Protein AF-A0A5S3VYC3-F1 (afdb_monomer_lite)

pLDDT: mean 88.61, std 12.39, range [43.91, 98.56]

Sequence (110 aa):
IAVAQFLQAQAWQVSWVGTADRMEADVVPRYGFEIDFIAMKGVRGNGVKRLLTAPFMVLKAVLAAKLILQQRKPDVVLAMGGYVTGPVGVAAKLLGIPLVIHEQNAVAGM

Structure (mmCIF, N/CA/C/O backbone):
data_AF-A0A5S3VYC3-F1
#
_entry.id   AF-A0A5S3VYC3-F1
#
loop_
_atom_site.group_PDB
_atom_site.id
_atom_site.type_symbol
_atom_site.label_atom_id
_atom_site.label_alt_id
_atom_site.label_comp_id
_atom_site.label_asym_id
_atom_site.label_entity_id
_atom_site.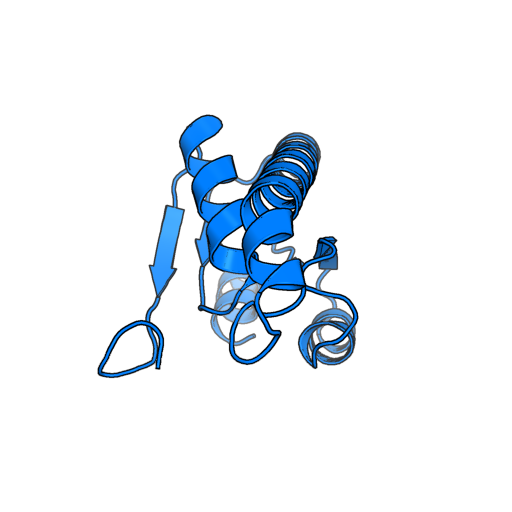label_seq_id
_atom_site.pdbx_PDB_ins_code
_atom_site.Cartn_x
_atom_site.Cartn_y
_atom_site.Cartn_z
_atom_site.occupancy
_atom_site.B_iso_or_equiv
_atom_site.auth_seq_id
_atom_site.auth_comp_id
_atom_site.auth_asym_id
_atom_site.auth_atom_id
_atom_site.pdbx_PDB_model_num
ATOM 1 N N . ILE A 1 1 ? -4.180 -12.977 1.800 1.00 89.25 1 ILE A N 1
ATOM 2 C CA . ILE A 1 1 ? -5.534 -13.394 2.247 1.00 89.25 1 ILE A CA 1
ATOM 3 C C . ILE A 1 1 ? -5.559 -13.813 3.719 1.00 89.25 1 ILE A C 1
ATOM 5 O O . ILE A 1 1 ? -6.332 -13.222 4.454 1.00 89.25 1 ILE A O 1
ATOM 9 N N . ALA A 1 2 ? -4.694 -14.729 4.182 1.00 93.06 2 ALA A N 1
ATOM 10 C CA . ALA A 1 2 ? -4.722 -15.239 5.566 1.00 93.06 2 ALA A CA 1
ATOM 11 C C . ALA A 1 2 ? -4.801 -14.155 6.666 1.00 93.06 2 ALA A C 1
ATOM 13 O O . ALA A 1 2 ? -5.711 -14.184 7.489 1.00 93.06 2 ALA A O 1
ATOM 14 N N . VAL A 1 3 ? -3.908 -13.157 6.641 1.00 94.62 3 VAL A N 1
ATOM 15 C CA . VAL A 1 3 ? -3.910 -12.060 7.632 1.00 94.62 3 VAL A CA 1
ATOM 16 C C . VAL A 1 3 ? -5.217 -11.258 7.600 1.00 94.62 3 VAL A C 1
ATOM 18 O O . VAL A 1 3 ? -5.757 -10.924 8.647 1.00 94.62 3 VAL A O 1
ATOM 21 N N . ALA A 1 4 ? -5.763 -10.995 6.410 1.00 94.88 4 ALA A N 1
ATOM 22 C CA . ALA A 1 4 ? -7.003 -10.239 6.259 1.00 94.88 4 ALA A CA 1
ATOM 23 C C . ALA A 1 4 ? -8.203 -10.967 6.878 1.00 94.88 4 ALA A C 1
ATOM 25 O O . ALA A 1 4 ? -8.983 -10.351 7.594 1.00 94.88 4 ALA A O 1
ATOM 26 N N . GLN A 1 5 ? -8.318 -12.281 6.665 1.00 95.50 5 GLN A N 1
ATOM 27 C CA . GLN A 1 5 ? -9.380 -13.089 7.274 1.00 95.50 5 GLN A CA 1
ATOM 28 C C . GLN A 1 5 ? -9.239 -13.162 8.799 1.00 95.50 5 GLN A C 1
ATOM 30 O O . GLN A 1 5 ? -10.227 -13.039 9.517 1.00 95.50 5 GLN A O 1
ATOM 35 N N . PHE A 1 6 ? -8.010 -13.308 9.300 1.00 97.00 6 PHE A N 1
ATOM 36 C CA . PHE A 1 6 ? -7.736 -13.312 10.738 1.00 97.00 6 PHE A CA 1
ATOM 37 C C . PHE A 1 6 ? -8.111 -11.984 11.416 1.00 97.00 6 PHE A C 1
ATOM 39 O O . PHE A 1 6 ? -8.676 -11.986 12.509 1.00 97.00 6 PHE A O 1
ATOM 46 N N . LEU A 1 7 ? -7.823 -10.850 10.771 1.00 96.44 7 LEU A N 1
ATOM 47 C CA . LEU A 1 7 ? -8.201 -9.526 11.271 1.00 96.44 7 LEU A CA 1
ATOM 48 C C . LEU A 1 7 ? -9.715 -9.294 11.164 1.00 96.44 7 LEU A C 1
ATOM 50 O O . LEU A 1 7 ? -10.327 -8.802 12.111 1.00 96.44 7 LEU A O 1
ATOM 54 N N . GLN A 1 8 ? -10.344 -9.715 10.065 1.00 95.38 8 GLN A N 1
ATOM 55 C CA . GLN A 1 8 ? -11.797 -9.632 9.898 1.00 95.38 8 GLN A CA 1
ATOM 56 C C . GLN A 1 8 ? -12.546 -10.432 10.977 1.00 95.38 8 GLN A C 1
ATOM 58 O O . GLN A 1 8 ? -13.538 -9.947 11.517 1.00 95.38 8 GLN A O 1
ATOM 63 N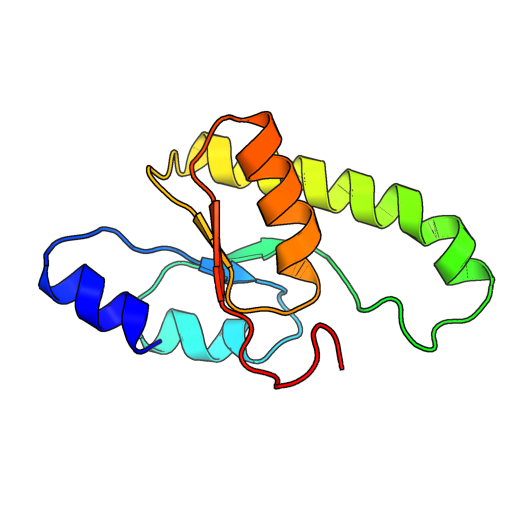 N . ALA A 1 9 ? -12.043 -11.612 11.361 1.00 96.44 9 ALA A N 1
ATOM 64 C CA . ALA A 1 9 ? -12.593 -12.403 12.467 1.00 96.44 9 ALA A CA 1
ATOM 65 C C . ALA A 1 9 ? -12.508 -11.686 13.831 1.00 96.44 9 ALA A C 1
ATOM 67 O O . ALA A 1 9 ? -13.255 -12.010 14.750 1.00 96.44 9 ALA A O 1
ATOM 68 N N . GLN A 1 10 ? -11.631 -10.688 13.950 1.00 97.12 10 GLN A N 1
ATOM 69 C CA . GLN A 1 10 ? -11.496 -9.801 15.108 1.00 97.12 10 GLN A CA 1
ATOM 70 C C . GLN A 1 10 ? -12.202 -8.451 14.898 1.00 97.12 10 GLN A C 1
ATOM 72 O O . GLN A 1 10 ? -11.872 -7.474 15.565 1.00 97.12 10 GLN A O 1
ATOM 77 N N . ALA A 1 11 ? -13.159 -8.388 13.968 1.00 96.56 11 ALA A N 1
ATOM 78 C CA . ALA A 1 11 ? -13.955 -7.207 13.630 1.00 96.56 11 ALA A CA 1
ATOM 79 C C . ALA A 1 11 ? -13.172 -6.024 13.026 1.00 96.56 11 ALA A C 1
ATOM 81 O O . ALA A 1 11 ? -13.665 -4.895 13.015 1.00 96.56 11 ALA A O 1
ATOM 82 N N . TRP A 1 12 ? -11.984 -6.266 12.466 1.00 97.44 12 TRP A N 1
ATOM 83 C CA . TRP A 1 12 ? -11.289 -5.248 11.680 1.00 97.44 12 TRP A CA 1
ATOM 84 C C . TRP A 1 12 ? -11.931 -5.086 10.303 1.00 97.44 12 TRP A C 1
ATOM 86 O O . TRP A 1 12 ? -12.313 -6.060 9.651 1.00 97.44 12 TRP A O 1
ATOM 96 N N . GLN A 1 13 ? -11.965 -3.846 9.821 1.00 97.00 13 GLN A N 1
ATOM 97 C CA . GLN A 1 13 ? -12.273 -3.554 8.426 1.00 97.00 13 GLN A CA 1
ATOM 98 C C . GLN A 1 13 ? -10.994 -3.674 7.601 1.00 97.00 13 GLN A C 1
ATOM 100 O O . GLN A 1 13 ? -9.974 -3.067 7.925 1.00 97.00 13 GLN A O 1
ATOM 105 N N . VAL A 1 14 ? -11.043 -4.468 6.533 1.00 97.25 14 VAL A N 1
ATOM 106 C CA . VAL A 1 14 ? -9.887 -4.714 5.669 1.00 97.25 14 VAL A CA 1
ATOM 107 C C . VAL A 1 14 ? -10.257 -4.389 4.228 1.00 97.25 14 VAL A C 1
ATOM 109 O O . VAL A 1 14 ? -11.266 -4.864 3.713 1.00 97.25 14 VAL A O 1
ATOM 112 N N . SER A 1 15 ? -9.413 -3.593 3.578 1.00 96.75 15 SER A N 1
ATOM 113 C CA . SER A 1 15 ? -9.479 -3.279 2.150 1.00 96.75 15 SER A CA 1
ATOM 114 C C . SER A 1 15 ? -8.093 -3.421 1.527 1.00 96.75 15 SER A C 1
ATOM 116 O O . SER A 1 15 ? -7.081 -3.495 2.231 1.00 96.75 15 SER A O 1
ATOM 118 N N . TRP A 1 16 ? -8.048 -3.514 0.203 1.00 96.88 16 TRP A N 1
ATOM 119 C CA . TRP A 1 16 ? -6.845 -3.837 -0.552 1.00 96.88 16 TRP A CA 1
ATOM 120 C C . TRP A 1 16 ? -6.451 -2.712 -1.499 1.00 96.88 16 TRP A C 1
ATOM 122 O O . TRP A 1 16 ? -7.299 -2.015 -2.047 1.00 96.88 16 TRP A O 1
ATOM 132 N N . VAL A 1 17 ? -5.151 -2.598 -1.764 1.00 96.06 17 VAL A N 1
ATOM 133 C CA . VAL A 1 17 ? -4.626 -1.781 -2.862 1.00 96.06 17 VAL A CA 1
ATOM 134 C C . VAL A 1 17 ? -3.775 -2.671 -3.758 1.00 96.06 17 VAL A C 1
ATOM 136 O O . VAL A 1 17 ? -2.845 -3.324 -3.281 1.00 96.06 17 VAL A O 1
ATOM 139 N N . GLY A 1 18 ? -4.101 -2.721 -5.047 1.00 93.50 18 GLY A N 1
ATOM 140 C CA . GLY A 1 18 ? -3.453 -3.600 -6.022 1.00 93.50 18 GLY A CA 1
ATOM 141 C C . GLY A 1 18 ? -3.265 -2.953 -7.391 1.00 93.50 18 GLY A C 1
ATOM 142 O O . GLY A 1 18 ? -3.465 -1.751 -7.571 1.00 93.50 18 GLY A O 1
ATOM 143 N N . THR A 1 19 ? -2.887 -3.762 -8.379 1.00 91.00 19 THR A N 1
ATOM 144 C CA . THR A 1 19 ? -2.917 -3.380 -9.798 1.00 91.00 19 THR A CA 1
ATOM 145 C C . THR A 1 19 ? -3.924 -4.269 -10.530 1.00 91.00 19 THR A C 1
ATOM 147 O O . THR A 1 19 ? -4.105 -5.433 -10.181 1.00 91.00 19 THR A O 1
ATOM 150 N N . ALA A 1 20 ? -4.618 -3.714 -11.525 1.00 88.25 20 ALA A N 1
ATOM 151 C CA . ALA A 1 20 ? -5.716 -4.408 -12.207 1.00 88.25 20 ALA A CA 1
ATOM 152 C C . ALA A 1 20 ? -5.255 -5.560 -13.124 1.00 88.25 20 ALA A C 1
ATOM 154 O O . ALA A 1 20 ? -6.069 -6.347 -13.587 1.00 88.25 20 ALA A O 1
ATOM 155 N N . ASP A 1 21 ? -3.957 -5.646 -13.416 1.00 84.19 21 ASP A N 1
ATOM 156 C CA . ASP A 1 21 ? -3.335 -6.625 -14.313 1.00 84.19 21 ASP A CA 1
ATOM 157 C C . ASP A 1 21 ? -2.702 -7.818 -13.576 1.00 84.19 21 ASP A C 1
ATOM 159 O O . ASP A 1 21 ? -1.926 -8.576 -14.163 1.00 84.19 21 ASP A O 1
ATOM 1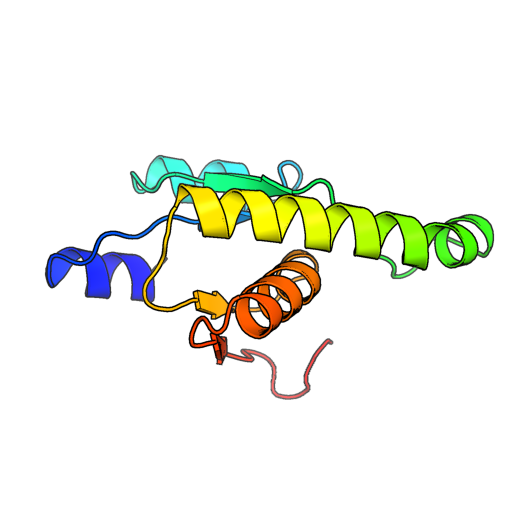63 N N . ARG A 1 22 ? -2.985 -7.976 -12.280 1.00 83.94 22 ARG A N 1
ATOM 164 C CA . ARG A 1 22 ? -2.391 -9.012 -11.430 1.00 83.94 22 ARG A CA 1
ATOM 165 C C . ARG A 1 22 ? -3.468 -9.857 -10.761 1.00 83.94 22 ARG A C 1
ATOM 167 O O . ARG A 1 22 ? -4.626 -9.461 -10.673 1.00 83.94 22 ARG A O 1
ATOM 174 N N . MET A 1 23 ? -3.066 -11.035 -10.283 1.00 87.12 23 MET A N 1
ATOM 175 C CA . MET A 1 23 ? -3.985 -12.045 -9.752 1.00 87.12 23 MET A CA 1
ATOM 176 C C . MET A 1 23 ? -4.825 -11.549 -8.567 1.00 87.12 23 MET A C 1
ATOM 178 O O . MET A 1 23 ? -5.909 -12.070 -8.320 1.00 87.12 23 MET A O 1
ATOM 182 N N . GLU A 1 24 ? -4.343 -10.545 -7.830 1.00 86.31 24 GLU A N 1
ATOM 183 C CA . GLU A 1 24 ? -5.062 -9.945 -6.710 1.00 86.31 24 GLU A CA 1
ATOM 184 C C . GLU A 1 24 ? -6.389 -9.320 -7.158 1.00 86.31 24 GL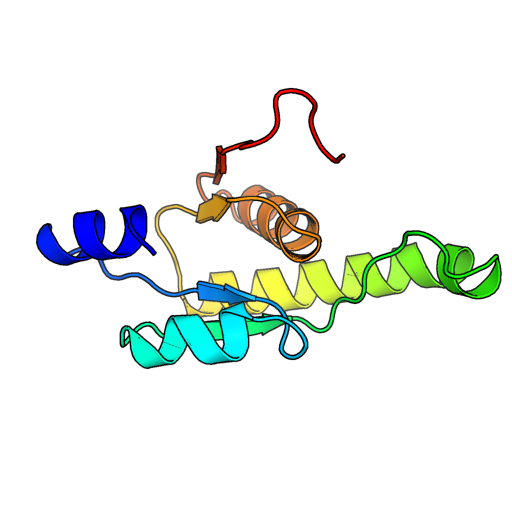U A C 1
ATOM 186 O O . GLU A 1 24 ? -7.344 -9.355 -6.386 1.00 86.31 24 GLU A O 1
ATOM 191 N N . ALA A 1 25 ? -6.476 -8.823 -8.400 1.00 90.19 25 ALA A N 1
ATOM 192 C CA . ALA A 1 25 ? -7.701 -8.252 -8.961 1.00 90.19 25 ALA A CA 1
ATOM 193 C C . ALA A 1 25 ? -8.856 -9.264 -9.011 1.00 90.19 25 ALA A C 1
ATOM 195 O O . ALA A 1 25 ? -10.007 -8.884 -8.816 1.00 90.19 25 ALA A O 1
ATOM 196 N N . ASP A 1 26 ? -8.544 -10.549 -9.201 1.00 92.00 26 ASP A N 1
ATOM 197 C CA . ASP A 1 26 ? -9.534 -11.627 -9.222 1.00 92.00 26 ASP A CA 1
ATOM 198 C C . ASP A 1 26 ? -9.695 -12.294 -7.856 1.00 92.00 26 ASP A C 1
ATOM 200 O O . ASP A 1 26 ? -10.801 -12.644 -7.445 1.00 92.00 26 ASP A O 1
ATOM 204 N N . VAL A 1 27 ? -8.584 -12.516 -7.149 1.00 93.50 27 VAL A N 1
ATOM 205 C CA . VAL A 1 27 ? -8.583 -13.276 -5.895 1.00 93.50 27 VAL A CA 1
ATOM 206 C C . VAL A 1 27 ? -9.232 -12.473 -4.774 1.00 93.50 27 VAL A C 1
ATOM 208 O O . VAL A 1 27 ? -10.073 -13.013 -4.064 1.00 93.50 27 VAL A O 1
ATOM 211 N N . VAL A 1 28 ? -8.883 -11.198 -4.604 1.00 95.06 28 VAL A N 1
ATOM 212 C CA . VAL A 1 28 ? -9.324 -10.396 -3.450 1.00 95.06 28 VAL A CA 1
ATOM 213 C C . VAL A 1 28 ? -10.853 -10.229 -3.403 1.00 95.06 28 VAL A C 1
ATOM 215 O O . VAL A 1 28 ? -11.430 -10.556 -2.359 1.00 95.06 28 VAL A O 1
ATOM 218 N N . PRO A 1 29 ? -11.544 -9.852 -4.502 1.00 94.50 29 PRO A N 1
ATOM 219 C CA . PRO A 1 29 ? -13.003 -9.729 -4.489 1.00 94.50 29 PRO A CA 1
ATOM 220 C C . PRO A 1 29 ? -13.730 -11.050 -4.218 1.00 94.50 29 PRO A C 1
ATOM 222 O O . PRO A 1 29 ? -14.778 -11.050 -3.577 1.00 94.50 29 PRO A O 1
ATOM 225 N N . ARG A 1 30 ? -13.168 -12.196 -4.637 1.00 95.25 30 ARG A N 1
ATOM 226 C CA . ARG A 1 30 ? -13.754 -13.525 -4.361 1.00 95.25 30 ARG A CA 1
ATOM 227 C C . ARG A 1 30 ? -13.808 -13.862 -2.871 1.00 95.25 30 ARG A C 1
ATOM 229 O O . ARG A 1 30 ? -14.638 -14.671 -2.473 1.00 95.25 30 ARG A O 1
ATOM 236 N N . TYR A 1 31 ? -12.950 -13.245 -2.058 1.00 94.25 31 TYR A N 1
ATOM 237 C CA . TYR A 1 31 ? -12.974 -13.367 -0.598 1.00 94.25 31 TYR A CA 1
ATOM 238 C C . TYR A 1 31 ? -13.783 -12.252 0.089 1.00 94.25 31 TYR A C 1
ATOM 240 O O . TYR A 1 31 ? -13.773 -12.170 1.313 1.00 94.25 31 TYR A O 1
ATOM 248 N N . GLY A 1 32 ? -14.491 -11.407 -0.672 1.00 94.25 32 GLY A N 1
ATOM 249 C CA . GLY A 1 32 ? -15.362 -10.359 -0.131 1.00 94.25 32 GLY A CA 1
ATOM 250 C C . GLY A 1 32 ? -14.630 -9.109 0.361 1.00 94.25 32 GLY A C 1
ATOM 251 O O . GLY A 1 32 ? -15.212 -8.324 1.105 1.00 94.25 32 GLY A O 1
ATOM 252 N N . PHE A 1 33 ? -13.369 -8.916 -0.028 1.00 96.56 33 PHE A N 1
ATOM 253 C CA . PHE A 1 33 ? -12.618 -7.705 0.296 1.00 96.56 33 PHE A CA 1
ATOM 254 C C . PHE A 1 33 ? -12.711 -6.688 -0.841 1.00 96.56 33 PHE A C 1
ATOM 256 O O . PHE A 1 33 ? -12.601 -7.039 -2.018 1.00 96.56 33 PHE A O 1
ATOM 263 N N . GLU A 1 34 ? -12.862 -5.415 -0.485 1.00 96.62 34 GLU A N 1
ATOM 264 C CA . GLU A 1 34 ? -12.767 -4.323 -1.450 1.00 96.62 34 GLU A CA 1
ATOM 265 C C . GLU A 1 34 ? -11.323 -4.130 -1.916 1.00 96.62 34 GLU A C 1
ATOM 267 O O . GLU A 1 34 ? -10.380 -4.309 -1.140 1.00 96.62 34 GLU A O 1
ATOM 272 N N . ILE A 1 35 ? -11.149 -3.727 -3.174 1.00 96.81 35 ILE A N 1
ATOM 273 C CA . ILE A 1 35 ? -9.840 -3.463 -3.767 1.00 96.81 35 ILE A CA 1
ATOM 274 C C . ILE A 1 35 ? -9.858 -2.171 -4.581 1.00 96.81 35 ILE A C 1
ATOM 276 O O . ILE A 1 35 ? -10.677 -1.996 -5.480 1.00 96.81 35 ILE A O 1
ATOM 280 N N . ASP A 1 36 ? -8.912 -1.287 -4.279 1.00 97.06 36 ASP A N 1
ATOM 281 C CA . ASP A 1 36 ? -8.610 -0.102 -5.069 1.00 97.06 36 ASP A CA 1
ATOM 282 C C . ASP A 1 36 ? -7.402 -0.379 -5.976 1.00 97.06 36 ASP A C 1
ATOM 284 O O . ASP A 1 36 ? -6.433 -1.042 -5.587 1.00 97.06 36 ASP A O 1
ATOM 288 N N . PHE A 1 37 ? -7.431 0.149 -7.200 1.00 95.12 37 PHE A N 1
ATOM 289 C CA . PHE A 1 37 ? -6.387 -0.109 -8.190 1.00 95.12 37 PHE A CA 1
ATOM 290 C C . PHE A 1 37 ? -5.524 1.117 -8.462 1.00 95.12 37 PHE A C 1
ATOM 292 O O . PHE A 1 37 ? -6.016 2.200 -8.778 1.00 95.12 37 PHE A O 1
ATOM 299 N N . ILE A 1 38 ? -4.209 0.915 -8.433 1.00 93.25 38 ILE A N 1
ATOM 300 C CA . ILE A 1 38 ? -3.223 1.899 -8.872 1.00 93.25 38 ILE A CA 1
ATOM 301 C C . ILE A 1 38 ? -2.599 1.407 -10.172 1.00 93.25 38 ILE A C 1
ATOM 303 O O . ILE A 1 38 ? -2.111 0.283 -10.270 1.00 93.25 38 ILE A O 1
ATOM 307 N N . ALA A 1 39 ? -2.582 2.269 -11.186 1.00 85.94 39 ALA A N 1
ATOM 308 C CA . ALA A 1 39 ? -1.910 1.968 -12.440 1.00 85.94 39 ALA A CA 1
ATOM 309 C C . ALA A 1 39 ? -0.391 1.967 -12.229 1.00 85.94 39 ALA A C 1
ATOM 311 O O . ALA A 1 39 ? 0.254 3.017 -12.222 1.00 85.94 39 ALA A O 1
ATOM 312 N N . MET A 1 40 ? 0.185 0.778 -12.082 1.00 78.38 40 MET A N 1
ATOM 313 C CA . MET A 1 40 ? 1.623 0.596 -11.992 1.00 78.38 40 MET A CA 1
ATOM 314 C C . MET A 1 40 ? 2.022 -0.665 -12.737 1.00 78.38 40 MET A C 1
ATOM 316 O O . MET A 1 40 ? 1.445 -1.725 -12.539 1.00 78.38 40 MET A O 1
ATOM 320 N N . LYS A 1 41 ? 3.036 -0.552 -13.590 1.00 69.94 41 LYS A N 1
ATOM 321 C CA . LYS A 1 41 ? 3.617 -1.699 -14.283 1.00 69.94 41 LYS A CA 1
ATOM 322 C C . LYS A 1 41 ? 5.066 -1.847 -13.844 1.00 69.94 41 LYS A C 1
ATOM 324 O O . LYS A 1 41 ? 5.778 -0.845 -13.767 1.00 69.94 41 LYS A O 1
ATOM 329 N N . GLY A 1 42 ? 5.515 -3.080 -13.610 1.00 64.25 42 GLY A N 1
ATOM 330 C CA . GLY A 1 42 ? 6.885 -3.369 -13.173 1.00 64.25 42 GLY A CA 1
ATOM 331 C C . GLY A 1 42 ? 7.947 -2.675 -14.032 1.00 64.25 42 GLY A C 1
ATOM 332 O O . GLY A 1 42 ? 7.780 -2.504 -15.240 1.00 64.25 42 GLY A O 1
ATOM 333 N N . VAL A 1 43 ? 9.032 -2.225 -13.404 1.00 61.62 43 VAL A N 1
ATOM 334 C CA . VAL A 1 43 ? 10.087 -1.430 -14.067 1.00 61.62 43 VAL A CA 1
ATOM 335 C C . VAL A 1 43 ? 11.204 -2.307 -14.655 1.00 61.62 43 VAL A C 1
ATOM 337 O O . VAL A 1 43 ? 11.990 -1.839 -15.476 1.00 61.62 43 VAL A O 1
ATOM 340 N N . ARG A 1 44 ? 11.252 -3.593 -14.285 1.00 57.16 44 ARG A N 1
ATOM 341 C CA . ARG A 1 44 ? 12.287 -4.554 -14.700 1.00 57.16 44 ARG A CA 1
ATOM 342 C C . ARG A 1 44 ? 12.105 -4.931 -16.182 1.00 57.16 44 ARG A C 1
ATOM 344 O O . ARG A 1 44 ? 11.007 -5.292 -16.588 1.00 57.16 44 ARG A O 1
ATOM 351 N N . GLY A 1 45 ? 13.169 -4.811 -16.984 1.00 59.31 45 GLY A N 1
ATOM 352 C CA . GLY A 1 45 ? 13.223 -5.291 -18.379 1.00 59.31 45 GLY A CA 1
ATOM 353 C C . GLY A 1 45 ? 12.673 -4.367 -19.482 1.00 59.31 45 GLY A C 1
ATOM 354 O O . GLY A 1 45 ? 12.610 -4.789 -20.629 1.00 59.31 45 GLY A O 1
ATOM 355 N N . ASN A 1 46 ? 12.287 -3.117 -19.189 1.00 60.59 46 ASN A N 1
ATOM 356 C CA . ASN A 1 46 ? 11.454 -2.306 -20.101 1.00 60.59 46 ASN A CA 1
ATOM 357 C C . ASN A 1 46 ? 12.178 -1.205 -20.923 1.00 60.59 46 ASN A C 1
ATOM 359 O O . ASN A 1 46 ? 11.521 -0.326 -21.485 1.00 60.59 46 ASN A O 1
ATOM 363 N N . GLY A 1 47 ? 13.511 -1.244 -21.026 1.00 70.19 47 GLY A N 1
ATOM 364 C CA . GLY A 1 47 ? 14.303 -0.335 -21.875 1.00 70.19 47 GLY A CA 1
ATOM 365 C C . GLY A 1 47 ? 14.433 1.119 -21.375 1.00 70.19 47 GLY A C 1
ATOM 366 O O . GLY A 1 47 ? 13.783 1.544 -20.419 1.00 70.19 47 GLY A O 1
ATOM 367 N N . VAL A 1 48 ? 15.286 1.908 -22.047 1.00 72.31 48 VAL A N 1
ATOM 368 C CA . VAL A 1 48 ? 15.684 3.280 -21.643 1.00 72.31 48 VAL A CA 1
ATOM 369 C C . VAL A 1 48 ? 14.496 4.247 -21.557 1.00 72.31 48 VAL A C 1
ATOM 371 O O . VAL A 1 48 ? 14.408 5.039 -20.623 1.00 72.31 48 VAL A O 1
ATOM 374 N N . LYS A 1 49 ? 13.525 4.149 -22.478 1.00 69.31 49 LYS A N 1
ATOM 375 C CA . LYS A 1 49 ? 12.322 5.004 -22.465 1.00 69.31 49 LYS A CA 1
ATOM 376 C C . LYS A 1 49 ? 11.511 4.841 -21.177 1.00 69.31 49 LYS A C 1
ATOM 378 O O . LYS A 1 49 ? 11.061 5.829 -20.606 1.00 69.31 49 LYS A O 1
ATOM 383 N N . ARG A 1 50 ? 11.356 3.605 -20.687 1.00 70.38 50 ARG A N 1
ATOM 384 C CA . ARG A 1 50 ? 10.608 3.331 -19.454 1.00 70.38 50 ARG A CA 1
ATOM 385 C C . ARG A 1 50 ? 11.338 3.875 -18.232 1.00 70.38 50 ARG A C 1
ATOM 387 O O . ARG A 1 50 ? 10.683 4.431 -17.357 1.00 70.38 50 ARG A O 1
ATOM 394 N N . LEU A 1 51 ? 12.667 3.763 -18.207 1.00 71.44 51 LEU A N 1
ATOM 395 C CA . LEU A 1 51 ? 13.507 4.308 -17.140 1.00 71.44 51 LEU A CA 1
ATOM 396 C C . LEU A 1 51 ? 13.346 5.831 -17.019 1.00 71.44 51 LEU A C 1
ATOM 398 O O . LEU A 1 51 ? 13.176 6.335 -15.915 1.00 71.44 51 LEU A O 1
ATOM 402 N N . LEU A 1 52 ? 13.288 6.544 -18.149 1.00 77.38 52 LEU A N 1
ATOM 403 C CA . LEU A 1 52 ? 13.053 7.993 -18.173 1.00 77.38 52 LEU A CA 1
ATOM 404 C C . LEU A 1 52 ? 11.646 8.376 -17.687 1.00 77.38 52 LEU A C 1
ATOM 406 O O . LEU A 1 52 ? 11.474 9.387 -17.013 1.00 77.38 52 LEU A O 1
ATOM 410 N N . THR A 1 53 ? 10.632 7.559 -17.984 1.00 80.62 53 THR A N 1
ATOM 411 C CA . THR A 1 53 ? 9.255 7.795 -17.505 1.00 80.62 53 THR A CA 1
ATOM 412 C C . THR A 1 53 ? 8.996 7.301 -16.080 1.00 80.62 53 THR A C 1
ATOM 414 O O . THR A 1 53 ? 7.967 7.636 -15.491 1.00 80.62 53 THR A O 1
ATOM 417 N N . ALA A 1 54 ? 9.901 6.497 -15.513 1.00 81.50 54 ALA A N 1
ATOM 418 C CA . ALA A 1 54 ? 9.697 5.833 -14.230 1.00 81.50 54 ALA A CA 1
ATOM 419 C C . ALA A 1 54 ? 9.463 6.814 -13.067 1.00 81.50 54 ALA A C 1
ATOM 421 O O . ALA A 1 54 ? 8.523 6.572 -12.309 1.00 81.50 54 ALA A O 1
ATOM 422 N N . PRO A 1 55 ? 10.197 7.940 -12.939 1.00 86.19 55 PRO A N 1
ATOM 423 C CA . PRO A 1 55 ? 9.938 8.911 -11.877 1.00 86.19 55 PRO A CA 1
ATOM 424 C C . PRO A 1 55 ? 8.518 9.486 -11.935 1.00 86.19 55 PRO A C 1
ATOM 426 O O . PRO A 1 55 ? 7.834 9.546 -10.916 1.00 86.19 55 PRO A O 1
ATOM 429 N N . PHE A 1 56 ? 8.033 9.833 -13.132 1.00 89.31 56 PHE A N 1
ATOM 430 C CA . PHE A 1 56 ? 6.675 10.352 -13.324 1.00 89.31 56 PHE A CA 1
ATOM 431 C C . PHE A 1 56 ? 5.607 9.302 -13.009 1.00 89.31 56 PHE A C 1
ATOM 433 O O . PHE A 1 56 ? 4.600 9.610 -12.371 1.00 89.31 56 PHE A O 1
ATOM 440 N N . MET A 1 57 ? 5.834 8.051 -13.418 1.00 87.75 57 MET A N 1
ATOM 441 C CA . MET A 1 57 ? 4.935 6.938 -13.110 1.00 87.75 57 MET A CA 1
ATOM 442 C C . MET A 1 57 ? 4.859 6.685 -11.599 1.00 87.75 57 MET A C 1
ATOM 444 O O . MET A 1 57 ? 3.764 6.531 -11.062 1.00 87.75 57 MET A O 1
ATOM 448 N N . VAL A 1 58 ? 6.004 6.687 -10.911 1.00 90.06 58 VAL A N 1
ATOM 449 C CA . VAL A 1 58 ? 6.077 6.520 -9.453 1.00 90.06 58 VAL A CA 1
ATOM 450 C C . VAL A 1 58 ? 5.387 7.680 -8.744 1.00 90.06 58 VAL A C 1
ATOM 452 O O . VAL A 1 58 ? 4.564 7.435 -7.869 1.00 90.06 58 VAL A O 1
ATOM 455 N N . LEU A 1 59 ? 5.644 8.928 -9.146 1.00 93.06 59 LEU A N 1
ATOM 456 C CA . LEU A 1 59 ? 4.993 10.096 -8.550 1.00 93.06 59 LEU A CA 1
ATOM 457 C C . LEU A 1 59 ? 3.468 10.024 -8.698 1.00 93.06 59 LEU A C 1
ATOM 459 O O . LEU A 1 59 ? 2.744 10.214 -7.723 1.00 93.06 59 LEU A O 1
ATOM 463 N N . LYS A 1 60 ? 2.971 9.683 -9.893 1.00 93.88 60 LYS A N 1
ATOM 464 C CA . LYS A 1 60 ? 1.533 9.497 -10.130 1.00 93.88 60 LYS A CA 1
ATOM 465 C C . LYS A 1 60 ? 0.956 8.383 -9.251 1.00 93.88 60 LYS A C 1
ATOM 467 O O . LYS A 1 60 ? -0.126 8.556 -8.695 1.00 93.88 60 LYS A O 1
ATOM 472 N N . ALA A 1 61 ? 1.676 7.273 -9.095 1.00 93.94 61 ALA A N 1
ATOM 473 C CA . ALA A 1 61 ? 1.266 6.176 -8.224 1.00 93.94 61 ALA A CA 1
ATOM 474 C C . ALA A 1 61 ? 1.228 6.590 -6.743 1.00 93.94 61 ALA A C 1
ATOM 476 O O . ALA A 1 61 ? 0.289 6.226 -6.043 1.00 93.94 61 ALA A O 1
ATOM 477 N N . VAL A 1 62 ? 2.190 7.395 -6.274 1.00 96.75 62 VAL A N 1
ATOM 478 C CA . VAL A 1 62 ? 2.205 7.928 -4.899 1.00 96.75 62 VAL A CA 1
ATOM 479 C C . VAL A 1 62 ? 1.013 8.855 -4.669 1.00 96.75 62 VAL A C 1
ATOM 481 O O . VAL A 1 62 ? 0.350 8.752 -3.642 1.00 96.75 62 VAL A O 1
ATOM 484 N N . LEU A 1 63 ? 0.702 9.738 -5.623 1.00 97.31 63 LEU A N 1
ATOM 485 C CA . LEU A 1 63 ? -0.458 10.629 -5.522 1.00 97.31 63 LEU A CA 1
ATOM 486 C C . LEU A 1 63 ? -1.778 9.847 -5.509 1.00 97.31 63 LEU A C 1
ATOM 488 O O . LEU A 1 63 ? -2.642 10.135 -4.685 1.00 97.31 63 LEU A O 1
ATOM 492 N N . ALA A 1 64 ? -1.917 8.831 -6.365 1.00 97.25 64 ALA A N 1
ATOM 493 C CA . ALA A 1 64 ? -3.085 7.951 -6.365 1.00 97.25 64 ALA A CA 1
ATOM 494 C C . ALA A 1 64 ? -3.224 7.190 -5.036 1.00 97.25 64 ALA A C 1
ATOM 496 O O . ALA A 1 64 ? -4.299 7.192 -4.439 1.00 97.25 64 ALA A O 1
ATOM 497 N N . ALA A 1 65 ? -2.128 6.617 -4.528 1.00 97.62 65 ALA A N 1
ATOM 498 C CA . ALA A 1 65 ? -2.107 5.960 -3.224 1.00 97.62 65 ALA A CA 1
ATOM 499 C C . ALA A 1 65 ? -2.506 6.919 -2.098 1.00 97.62 65 ALA A C 1
ATOM 501 O O . ALA A 1 65 ? -3.312 6.563 -1.247 1.00 97.62 65 ALA A O 1
ATOM 502 N N . LYS A 1 66 ? -1.990 8.153 -2.111 1.00 98.25 66 LYS A N 1
ATOM 503 C CA . LYS A 1 66 ? -2.339 9.172 -1.117 1.00 98.25 66 LYS A CA 1
ATOM 504 C C . LYS A 1 66 ? -3.841 9.453 -1.108 1.00 98.25 66 LYS A C 1
ATOM 506 O O . LYS A 1 66 ? -4.426 9.496 -0.032 1.00 98.25 66 LYS A O 1
ATOM 511 N N . LEU A 1 67 ? -4.460 9.610 -2.279 1.00 98.25 67 LEU A N 1
ATOM 512 C CA . LEU A 1 67 ? -5.905 9.836 -2.385 1.00 98.25 67 LEU A CA 1
ATOM 513 C C . LEU A 1 67 ? -6.706 8.655 -1.829 1.00 98.25 67 LEU A C 1
ATOM 515 O O . LEU A 1 67 ? -7.629 8.872 -1.049 1.00 98.25 67 LEU A O 1
ATOM 519 N N . ILE A 1 68 ? -6.317 7.423 -2.170 1.00 98.12 68 ILE A N 1
ATOM 520 C CA . ILE A 1 68 ? -6.952 6.208 -1.639 1.00 98.12 68 ILE A CA 1
ATOM 521 C C . ILE A 1 68 ? -6.849 6.183 -0.111 1.00 98.12 68 ILE A C 1
ATOM 523 O O . ILE A 1 68 ? -7.861 6.064 0.572 1.00 98.12 68 ILE A O 1
ATOM 527 N N . LEU A 1 69 ? -5.651 6.377 0.448 1.00 98.31 69 LEU A N 1
ATOM 528 C CA . LEU A 1 69 ? -5.444 6.368 1.899 1.00 98.31 69 LEU A CA 1
ATOM 529 C C . LEU A 1 69 ? -6.219 7.492 2.607 1.00 98.31 69 LEU A C 1
ATOM 531 O O . LEU A 1 69 ? -6.732 7.279 3.700 1.00 98.31 69 LEU A O 1
ATOM 535 N N . GLN A 1 70 ? -6.367 8.666 1.989 1.00 98.25 70 GLN A N 1
ATOM 536 C CA . GLN A 1 70 ? -7.180 9.759 2.538 1.00 98.25 70 GLN A CA 1
ATOM 537 C C . GLN A 1 70 ? -8.688 9.467 2.514 1.00 98.25 70 GLN A C 1
ATOM 539 O O . GLN A 1 70 ? -9.407 9.933 3.398 1.00 98.25 70 GLN A O 1
ATOM 544 N N . GLN A 1 71 ? -9.170 8.718 1.519 1.00 97.81 71 GLN A N 1
ATOM 545 C CA . GLN A 1 71 ? -10.574 8.306 1.421 1.00 97.81 71 GLN A CA 1
ATOM 546 C C . GLN A 1 71 ? -10.888 7.159 2.383 1.00 97.81 71 GLN A C 1
ATOM 548 O O . GLN A 1 71 ? -11.879 7.217 3.106 1.00 97.81 71 GLN A O 1
ATOM 553 N N . ARG A 1 72 ? -10.015 6.147 2.420 1.00 97.56 72 ARG A N 1
ATOM 554 C CA . ARG A 1 72 ? -10.156 4.949 3.258 1.00 97.56 72 ARG A CA 1
ATOM 555 C C . ARG A 1 72 ? -9.856 5.208 4.733 1.00 97.56 72 ARG A C 1
ATOM 557 O O . ARG A 1 72 ? -10.407 4.514 5.574 1.00 97.56 72 ARG A O 1
ATOM 564 N N . LYS A 1 73 ? -9.004 6.194 5.035 1.00 97.81 73 LYS A N 1
ATOM 565 C CA . LYS A 1 73 ? -8.561 6.570 6.391 1.00 97.81 73 LYS A CA 1
ATOM 566 C C . LYS A 1 73 ? -8.124 5.363 7.244 1.00 97.81 73 LYS A C 1
ATOM 568 O O . LYS A 1 73 ? -8.655 5.185 8.336 1.00 97.81 73 LYS A O 1
ATOM 573 N N . PRO A 1 74 ? -7.195 4.517 6.763 1.00 98.06 74 PRO A N 1
ATOM 574 C CA . PRO A 1 74 ? -6.796 3.334 7.512 1.00 98.06 74 PRO A CA 1
ATOM 575 C C . PRO A 1 74 ? -5.955 3.704 8.739 1.00 98.06 74 PRO A C 1
ATOM 577 O O . PRO A 1 74 ? -5.109 4.598 8.669 1.00 98.06 74 PRO A O 1
ATOM 580 N N . ASP A 1 75 ? -6.125 2.950 9.824 1.00 98.44 75 ASP A N 1
ATOM 581 C CA . ASP A 1 75 ? -5.312 3.079 11.042 1.00 98.44 75 ASP A CA 1
ATOM 582 C C . ASP A 1 75 ? -3.894 2.506 10.874 1.00 98.44 75 ASP A C 1
ATOM 584 O O . ASP A 1 75 ? -2.960 2.906 11.566 1.00 98.44 75 ASP A O 1
ATOM 588 N N . VAL A 1 76 ? -3.720 1.555 9.951 1.00 97.94 76 VAL A N 1
ATOM 589 C CA . VAL A 1 76 ? -2.440 0.903 9.646 1.00 97.94 76 VAL A CA 1
ATOM 590 C C . VAL A 1 76 ? -2.432 0.387 8.209 1.00 97.94 76 VAL A C 1
ATOM 592 O O . VAL A 1 76 ? -3.449 -0.066 7.685 1.00 97.94 76 VAL A O 1
ATOM 595 N N . VAL A 1 77 ? -1.264 0.420 7.571 1.00 98.00 77 VAL A N 1
ATOM 596 C CA . VAL A 1 77 ? -1.026 -0.185 6.257 1.00 98.00 77 VAL A CA 1
ATOM 597 C C . VAL A 1 77 ? -0.118 -1.400 6.411 1.00 98.00 77 VAL A C 1
ATOM 599 O O . VAL A 1 77 ? 0.981 -1.293 6.952 1.00 98.00 77 VAL A O 1
ATOM 602 N N . LEU A 1 78 ? -0.556 -2.546 5.885 1.00 96.75 78 LEU A N 1
ATOM 603 C CA . LEU A 1 78 ? 0.250 -3.762 5.774 1.00 96.75 78 LEU A CA 1
ATOM 604 C C . LEU A 1 78 ? 0.701 -3.973 4.325 1.00 96.75 78 LEU A C 1
ATOM 606 O O . LEU A 1 78 ? -0.107 -4.108 3.408 1.00 96.75 78 LEU A O 1
ATOM 610 N N . ALA A 1 79 ? 2.009 -4.041 4.132 1.00 94.38 79 ALA A N 1
ATOM 611 C CA . ALA A 1 79 ? 2.677 -4.219 2.857 1.00 94.38 79 ALA A CA 1
ATOM 612 C C . ALA A 1 79 ? 3.226 -5.646 2.734 1.00 94.38 79 ALA A C 1
ATOM 614 O O . ALA A 1 79 ? 4.112 -6.027 3.490 1.00 94.38 79 ALA A O 1
ATOM 615 N N . MET A 1 80 ? 2.736 -6.416 1.759 1.00 90.00 80 MET A N 1
ATOM 616 C CA . MET A 1 80 ? 3.104 -7.832 1.560 1.00 90.00 80 MET A CA 1
ATOM 617 C C . MET A 1 80 ? 4.042 -8.066 0.358 1.00 90.00 80 MET A C 1
ATOM 619 O O . MET A 1 80 ? 4.222 -9.209 -0.057 1.00 90.00 80 MET A O 1
ATOM 623 N N . GLY A 1 81 ? 4.608 -6.997 -0.214 1.00 82.94 81 GLY A N 1
ATOM 624 C CA . GLY A 1 81 ? 5.466 -7.038 -1.401 1.00 82.94 81 GLY A CA 1
ATOM 625 C C . GLY A 1 81 ? 4.734 -6.753 -2.721 1.00 82.94 81 GLY A C 1
ATOM 626 O O . GLY A 1 81 ? 3.510 -6.653 -2.781 1.00 82.94 81 GLY A O 1
ATOM 627 N N . GLY A 1 82 ? 5.508 -6.604 -3.801 1.00 81.44 82 GLY A N 1
ATOM 628 C CA . GLY A 1 82 ? 5.020 -6.217 -5.131 1.00 81.44 82 GLY A CA 1
ATOM 629 C C . GLY A 1 82 ? 5.262 -4.741 -5.475 1.00 81.44 82 GLY A C 1
ATOM 630 O O . GLY A 1 82 ? 5.585 -3.916 -4.624 1.00 81.44 82 GLY A O 1
ATOM 631 N N . TYR A 1 83 ? 5.124 -4.386 -6.757 1.00 80.56 83 TYR A N 1
ATOM 632 C CA . TYR A 1 83 ? 5.484 -3.043 -7.239 1.00 80.56 83 TYR A CA 1
ATOM 633 C C . TYR A 1 83 ? 4.630 -1.923 -6.625 1.00 80.56 83 TYR A C 1
ATOM 635 O O . TYR A 1 83 ? 5.153 -0.845 -6.352 1.00 80.56 83 TYR A O 1
ATOM 643 N N . VAL A 1 84 ? 3.344 -2.185 -6.364 1.00 88.19 84 VAL A N 1
ATOM 644 C CA . VAL A 1 84 ? 2.401 -1.205 -5.792 1.00 88.19 84 VAL A CA 1
ATOM 645 C C . VAL A 1 84 ? 2.732 -0.830 -4.342 1.00 88.19 84 VAL A C 1
ATOM 647 O O . VAL A 1 84 ? 2.423 0.276 -3.901 1.00 88.19 84 VAL A O 1
ATOM 650 N N . THR A 1 85 ? 3.426 -1.709 -3.613 1.00 91.19 85 THR A N 1
ATOM 651 C CA . THR A 1 85 ? 3.793 -1.503 -2.209 1.00 91.19 85 THR A CA 1
ATOM 652 C C . THR A 1 85 ? 4.677 -0.279 -2.002 1.00 91.19 85 THR A C 1
ATOM 654 O O . THR A 1 85 ? 4.504 0.425 -1.011 1.00 91.19 85 THR A O 1
ATOM 657 N N . GLY A 1 86 ? 5.594 0.013 -2.930 1.00 91.38 86 GLY A N 1
ATOM 658 C CA . GLY A 1 86 ? 6.496 1.162 -2.812 1.00 91.38 86 GLY A CA 1
ATOM 659 C C . GLY A 1 86 ? 5.735 2.492 -2.730 1.00 91.38 86 GLY A C 1
ATOM 660 O O . GLY A 1 86 ? 5.824 3.178 -1.711 1.00 91.38 86 GLY A O 1
ATOM 661 N N . PRO A 1 87 ? 4.946 2.856 -3.758 1.00 93.94 87 PRO A N 1
ATOM 662 C CA . PRO A 1 87 ? 4.154 4.083 -3.736 1.00 93.94 87 PRO A CA 1
ATOM 663 C C . PRO A 1 87 ? 3.160 4.172 -2.576 1.00 93.94 87 PRO A C 1
ATOM 665 O O . PRO A 1 87 ? 3.015 5.244 -1.990 1.00 93.94 87 PRO A O 1
ATOM 668 N N . VAL A 1 88 ? 2.516 3.056 -2.215 1.00 96.25 88 VAL A N 1
ATOM 669 C CA . VAL A 1 88 ? 1.586 3.001 -1.076 1.00 96.25 88 VAL A CA 1
ATOM 670 C C . VAL A 1 88 ? 2.312 3.246 0.245 1.00 96.25 88 VAL A C 1
ATOM 672 O O . VAL A 1 88 ? 1.851 4.052 1.048 1.00 96.25 88 VAL A O 1
ATOM 675 N N . GLY A 1 89 ? 3.477 2.629 0.452 1.00 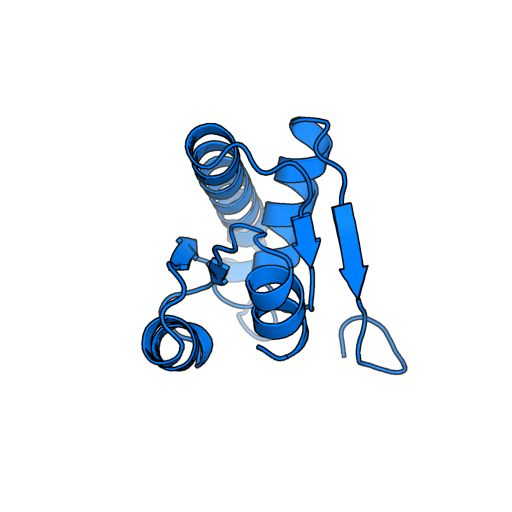96.44 89 GLY A N 1
ATOM 676 C CA . GLY A 1 89 ? 4.284 2.834 1.654 1.00 96.44 89 GLY A CA 1
ATOM 677 C C . GLY A 1 89 ? 4.799 4.270 1.784 1.00 96.44 89 GLY A C 1
ATOM 678 O O . GLY A 1 89 ? 4.743 4.856 2.866 1.00 96.44 89 GLY A O 1
ATOM 679 N N . VAL A 1 90 ? 5.232 4.879 0.675 1.00 96.88 90 VAL A N 1
ATOM 680 C CA . VAL A 1 90 ? 5.612 6.302 0.650 1.00 96.88 90 VAL A CA 1
ATOM 681 C C . VAL A 1 90 ? 4.416 7.185 1.007 1.00 96.88 90 VAL A C 1
ATOM 683 O O . VAL A 1 90 ? 4.545 8.066 1.855 1.00 96.88 90 VAL A O 1
ATOM 686 N N . ALA A 1 91 ? 3.247 6.942 0.408 1.00 97.94 91 ALA A N 1
ATOM 687 C CA . ALA A 1 91 ? 2.036 7.700 0.707 1.00 97.94 91 ALA A CA 1
ATOM 688 C C . ALA A 1 91 ? 1.602 7.558 2.177 1.00 97.94 91 ALA A C 1
ATOM 690 O O . ALA A 1 91 ? 1.279 8.565 2.803 1.00 97.94 91 ALA A O 1
ATOM 691 N N . ALA A 1 92 ? 1.663 6.349 2.745 1.00 98.19 92 ALA A N 1
ATOM 692 C CA . ALA A 1 92 ? 1.366 6.098 4.155 1.00 98.19 92 ALA A CA 1
ATOM 693 C C . ALA A 1 92 ? 2.291 6.907 5.075 1.00 98.19 92 ALA A C 1
ATOM 695 O O . ALA A 1 92 ? 1.814 7.637 5.944 1.00 98.19 92 ALA A O 1
ATOM 696 N N . LYS A 1 93 ? 3.605 6.882 4.808 1.00 97.81 93 LYS A N 1
ATOM 697 C CA . LYS A 1 93 ? 4.594 7.661 5.567 1.00 97.81 93 LYS A CA 1
ATOM 698 C C . LYS A 1 93 ? 4.341 9.168 5.479 1.00 97.81 93 LYS A C 1
ATOM 700 O O . LYS A 1 93 ? 4.431 9.856 6.490 1.00 97.81 93 LYS A O 1
ATOM 705 N N . LEU A 1 94 ? 4.003 9.682 4.293 1.00 97.94 94 LEU A N 1
ATOM 706 C CA . LEU A 1 94 ? 3.671 11.100 4.091 1.00 97.94 94 LEU A CA 1
ATOM 707 C C . LEU A 1 94 ? 2.397 11.530 4.832 1.00 97.94 94 LEU A C 1
ATOM 709 O O . LEU A 1 94 ? 2.256 12.705 5.159 1.00 97.94 94 LEU A O 1
ATOM 713 N N . LEU A 1 95 ? 1.472 10.600 5.070 1.00 98.19 95 LEU A N 1
ATOM 714 C CA . LEU A 1 95 ? 0.232 10.833 5.812 1.00 98.19 95 LEU A CA 1
ATOM 715 C C . LEU A 1 95 ? 0.363 10.542 7.316 1.00 98.19 95 LEU A C 1
ATOM 717 O O . LEU A 1 95 ? -0.604 10.737 8.044 1.00 98.19 95 LEU A O 1
ATOM 721 N N . GLY A 1 96 ? 1.528 10.082 7.787 1.00 98.12 96 GLY A N 1
ATOM 722 C CA . GLY A 1 96 ? 1.729 9.693 9.185 1.00 98.12 96 GLY A CA 1
ATOM 723 C C . GLY A 1 96 ? 1.011 8.399 9.584 1.00 98.12 96 GLY A C 1
ATOM 724 O O . GLY A 1 96 ? 0.816 8.160 10.771 1.00 98.12 96 GLY A O 1
ATOM 725 N N . ILE A 1 97 ? 0.619 7.567 8.614 1.00 98.56 97 ILE A N 1
ATOM 726 C CA . ILE A 1 97 ? -0.064 6.294 8.863 1.00 98.56 97 ILE A CA 1
ATOM 727 C C . ILE A 1 97 ? 0.993 5.217 9.165 1.00 98.56 97 ILE A C 1
ATOM 729 O O . ILE A 1 97 ? 1.935 5.064 8.376 1.00 98.56 97 ILE A O 1
ATOM 733 N N . PRO A 1 98 ? 0.858 4.453 10.266 1.00 98.25 98 PRO A N 1
ATOM 734 C CA . PRO A 1 98 ? 1.729 3.322 10.568 1.00 98.25 98 PRO A CA 1
ATOM 735 C C . PRO A 1 98 ? 1.838 2.341 9.393 1.00 98.25 98 PRO A C 1
ATOM 737 O O . PRO A 1 98 ? 0.833 1.919 8.822 1.00 98.25 98 PRO A O 1
ATOM 740 N N . LEU A 1 99 ? 3.069 1.965 9.039 1.00 97.44 99 LEU A N 1
ATOM 741 C CA . LEU A 1 99 ? 3.372 1.059 7.932 1.00 97.44 99 LEU A CA 1
ATOM 742 C C . LEU A 1 99 ? 4.106 -0.179 8.452 1.00 97.44 99 LEU A C 1
ATOM 744 O O . LEU A 1 99 ? 5.205 -0.069 8.994 1.00 97.44 99 LEU A O 1
ATOM 748 N N . VAL A 1 100 ? 3.522 -1.352 8.223 1.00 96.38 100 VAL A N 1
ATOM 749 C CA . VAL A 1 100 ? 4.120 -2.660 8.506 1.00 96.38 100 VAL A CA 1
ATOM 750 C C . VAL A 1 100 ? 4.497 -3.311 7.184 1.00 96.38 100 VAL A C 1
ATOM 752 O O . VAL A 1 100 ? 3.669 -3.400 6.282 1.00 96.38 100 VAL A O 1
ATOM 755 N N . ILE A 1 101 ? 5.738 -3.773 7.058 1.00 92.81 101 ILE A N 1
ATOM 756 C CA . ILE A 1 101 ? 6.235 -4.436 5.848 1.00 92.81 101 ILE A CA 1
ATOM 757 C C . ILE A 1 101 ? 6.552 -5.888 6.183 1.00 92.81 101 ILE A C 1
ATOM 759 O O . ILE A 1 101 ? 7.278 -6.165 7.134 1.00 92.81 101 ILE A O 1
ATOM 763 N N . HIS A 1 102 ? 6.025 -6.800 5.375 1.00 89.81 102 HIS A N 1
ATOM 764 C CA . HIS A 1 102 ? 6.337 -8.217 5.409 1.00 89.81 102 HIS A CA 1
ATOM 765 C C . HIS A 1 102 ? 7.085 -8.597 4.131 1.00 89.81 102 HIS A C 1
ATOM 767 O O . HIS A 1 102 ? 6.516 -8.588 3.039 1.00 89.81 102 HIS A O 1
ATOM 773 N N . GLU A 1 103 ? 8.346 -8.995 4.275 1.00 85.38 103 GLU A N 1
ATOM 774 C CA . GLU A 1 103 ? 9.147 -9.555 3.187 1.00 85.38 103 GLU A CA 1
ATOM 775 C C . GLU A 1 103 ? 9.093 -11.085 3.269 1.00 85.38 103 GLU A C 1
ATOM 777 O O . GLU A 1 103 ? 9.408 -11.672 4.301 1.00 85.38 103 GLU A O 1
ATOM 782 N N . GLN A 1 104 ? 8.596 -11.720 2.206 1.00 74.94 104 GLN A N 1
ATOM 783 C CA . GLN A 1 104 ? 8.424 -13.180 2.145 1.00 74.94 104 GLN A CA 1
ATOM 784 C C . GLN A 1 104 ? 9.713 -13.868 1.693 1.00 74.94 104 GLN A C 1
ATOM 786 O O . GLN A 1 104 ? 9.943 -15.035 2.009 1.00 74.94 104 GLN A O 1
ATOM 791 N N . ASN A 1 105 ? 10.542 -13.146 0.939 1.00 74.19 105 ASN A N 1
ATOM 792 C CA . ASN A 1 105 ? 11.762 -13.682 0.375 1.00 74.19 105 ASN A CA 1
ATOM 793 C C . ASN A 1 105 ? 12.918 -13.584 1.372 1.00 74.19 105 ASN A C 1
ATOM 795 O O . ASN A 1 105 ? 13.070 -12.601 2.091 1.00 74.19 105 ASN A O 1
ATOM 799 N N . ALA A 1 106 ? 13.813 -14.574 1.339 1.00 60.19 106 ALA A N 1
ATOM 800 C CA . ALA A 1 106 ? 15.071 -14.529 2.089 1.00 60.19 106 ALA A CA 1
ATOM 801 C C . ALA A 1 106 ? 15.985 -13.361 1.654 1.00 60.19 106 ALA A C 1
ATOM 803 O O . ALA A 1 106 ? 16.880 -12.962 2.395 1.00 60.19 106 ALA A O 1
ATOM 804 N N . VAL A 1 107 ? 15.751 -12.803 0.459 1.00 57.66 107 VAL A N 1
ATOM 805 C CA . VAL A 1 107 ? 16.403 -11.593 -0.054 1.00 57.66 107 VAL A CA 1
ATOM 806 C C . VAL A 1 107 ? 15.330 -10.639 -0.561 1.00 57.66 107 VAL A C 1
ATOM 808 O O . VAL A 1 107 ? 14.530 -11.001 -1.426 1.00 57.66 107 VAL A O 1
ATOM 811 N N . ALA A 1 108 ? 15.335 -9.413 -0.044 1.00 58.84 108 ALA A N 1
ATOM 812 C CA . ALA A 1 108 ? 14.368 -8.395 -0.424 1.00 58.84 108 ALA A CA 1
ATOM 813 C C . ALA A 1 108 ? 14.424 -8.089 -1.932 1.00 58.84 108 ALA A C 1
ATOM 815 O O . ALA A 1 108 ? 15.491 -7.816 -2.486 1.00 58.84 108 ALA A O 1
ATOM 816 N N . GLY A 1 109 ? 13.259 -8.091 -2.584 1.00 54.06 109 GLY A N 1
ATOM 817 C CA . GLY A 1 109 ? 13.104 -7.623 -3.966 1.00 54.06 109 GLY A CA 1
ATOM 818 C C . GLY A 1 109 ? 13.576 -8.558 -5.090 1.00 54.06 109 GLY A C 1
ATOM 819 O O . GLY A 1 109 ? 13.720 -8.073 -6.218 1.00 54.06 109 GLY A O 1
ATOM 820 N N . MET A 1 110 ? 13.815 -9.850 -4.824 1.00 43.91 110 MET A N 1
ATOM 821 C CA . MET A 1 110 ? 14.096 -10.835 -5.886 1.00 43.91 110 MET A CA 1
ATOM 822 C C . MET A 1 110 ? 12.899 -11.095 -6.803 1.00 43.91 110 MET A C 1
ATOM 824 O O . MET A 1 110 ? 11.779 -11.300 -6.287 1.00 43.91 110 MET A O 1
#

Secondary structure (DSSP, 8-state):
-HHHHHHHTTT---EEEE-TTSTHHHHHHHTT-EEEE------TT-HHHHHHHHHHHHHHHHHHHHHHHHHH--S-EEE-SSTTHHHHHHHHHHTT--EEE---SSSTT-

Radius of gyration: 14.41 Å; chains: 1; bounding box: 32×26×38 Å

Fol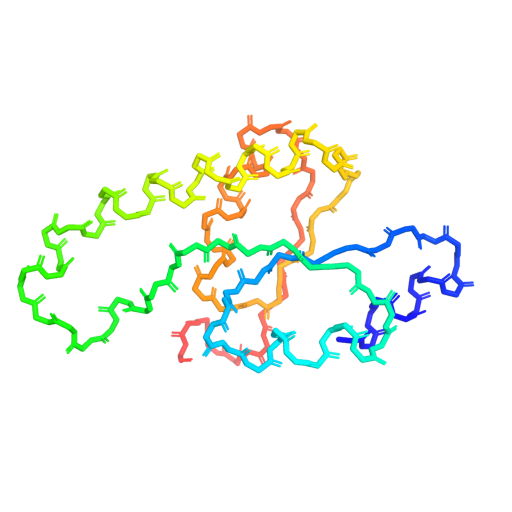dseek 3Di:
DVVCVVVVVVVDQDAEEEACPDPCVVPVVVVVHHYDHADDDDQPPDDDVSVVCVVVSLVSLLVSLLVVCVVVVDQAAEAEDDPSSVSNVVSCVVVVHHYHYDDPDPDPPD